Protein AF-A0A9D6U3W2-F1 (afdb_monomer_lite)

Radius of gyration: 11.08 Å; chains: 1; bounding box: 29×22×29 Å

Structure (mmCIF, N/CA/C/O backbone):
data_AF-A0A9D6U3W2-F1
#
_entry.id   AF-A0A9D6U3W2-F1
#
loop_
_atom_site.group_PDB
_atom_site.id
_atom_site.type_symbol
_atom_site.label_atom_id
_atom_site.label_alt_id
_atom_site.label_comp_id
_atom_site.label_asym_id
_atom_site.label_entity_id
_atom_site.label_seq_id
_atom_site.pdbx_PDB_ins_code
_atom_site.Cartn_x
_atom_site.Cartn_y
_atom_site.Cartn_z
_atom_site.occupancy
_atom_site.B_iso_or_equiv
_atom_site.auth_seq_id
_atom_site.auth_comp_id
_atom_site.auth_asym_id
_atom_site.auth_atom_id
_atom_site.pdbx_PDB_model_num
ATOM 1 N N . MET A 1 1 ? -12.548 13.271 -1.945 1.00 55.53 1 MET A N 1
ATOM 2 C CA . MET A 1 1 ? -12.272 11.959 -1.327 1.00 55.53 1 MET A CA 1
ATOM 3 C C . MET A 1 1 ? -10.823 12.017 -0.900 1.00 55.53 1 MET A C 1
ATOM 5 O O . MET A 1 1 ? -10.019 12.433 -1.721 1.00 55.53 1 MET A O 1
ATOM 9 N N . SER A 1 2 ? -10.522 11.777 0.374 1.00 83.88 2 SER A N 1
ATOM 10 C CA . SER A 1 2 ? -9.156 11.920 0.885 1.00 83.88 2 SER A CA 1
ATOM 11 C C . SER A 1 2 ? -8.373 10.654 0.555 1.00 83.88 2 SER A C 1
ATOM 13 O O . SER A 1 2 ? -8.725 9.577 1.036 1.00 83.88 2 SER A O 1
ATOM 15 N N . ASP A 1 3 ? -7.368 10.774 -0.305 1.00 88.62 3 ASP A N 1
ATOM 16 C CA . ASP A 1 3 ? -6.363 9.730 -0.484 1.00 88.62 3 ASP A CA 1
ATOM 17 C C . ASP A 1 3 ? -5.349 9.817 0.662 1.00 88.62 3 ASP A C 1
ATOM 19 O O . ASP A 1 3 ? -5.148 10.882 1.252 1.00 88.62 3 ASP A O 1
ATOM 23 N N . VAL A 1 4 ? -4.735 8.688 0.998 1.00 90.25 4 VAL A N 1
ATOM 24 C CA . VAL A 1 4 ? -3.750 8.565 2.076 1.00 90.25 4 VAL A CA 1
ATOM 25 C C . VAL A 1 4 ? -2.432 8.064 1.516 1.00 90.25 4 VAL A C 1
ATOM 27 O O . VAL A 1 4 ? -2.415 7.325 0.529 1.00 90.25 4 VAL A O 1
ATOM 30 N N . HIS A 1 5 ? -1.330 8.452 2.151 1.00 91.12 5 HIS A N 1
ATOM 31 C CA . HIS A 1 5 ? 0.022 8.139 1.698 1.00 91.12 5 HIS A CA 1
ATOM 32 C C . HIS A 1 5 ? 0.756 7.352 2.777 1.00 91.12 5 HIS A C 1
ATOM 34 O O . HIS A 1 5 ? 1.105 7.897 3.818 1.00 91.12 5 HIS A O 1
ATOM 40 N N . ILE A 1 6 ? 1.023 6.075 2.516 1.00 90.00 6 ILE A N 1
ATOM 41 C CA . ILE A 1 6 ? 1.656 5.186 3.489 1.00 90.00 6 ILE A CA 1
ATOM 42 C C . ILE A 1 6 ? 3.020 4.771 2.968 1.00 90.00 6 ILE A C 1
ATOM 44 O O . ILE A 1 6 ? 3.159 4.201 1.883 1.00 90.00 6 ILE A O 1
ATOM 48 N N . LYS A 1 7 ? 4.048 5.014 3.777 1.00 91.06 7 LYS A N 1
ATOM 49 C CA . LYS A 1 7 ? 5.415 4.604 3.470 1.00 91.06 7 LYS A CA 1
ATOM 50 C C . LYS A 1 7 ? 5.659 3.169 3.915 1.00 91.06 7 LYS A C 1
ATOM 52 O O . LYS A 1 7 ? 5.269 2.771 5.008 1.00 91.06 7 LYS A O 1
ATOM 57 N N . GLY A 1 8 ? 6.349 2.381 3.103 1.00 91.44 8 GLY A N 1
ATOM 58 C CA . GLY A 1 8 ? 6.635 0.985 3.411 1.00 91.44 8 GLY A CA 1
ATOM 59 C C . GLY A 1 8 ? 7.507 0.316 2.365 1.00 91.44 8 GLY A C 1
ATOM 60 O O . GLY A 1 8 ? 8.290 0.972 1.686 1.00 91.44 8 GLY A O 1
ATOM 61 N N . ARG A 1 9 ? 7.411 -1.006 2.265 1.00 91.62 9 ARG A N 1
ATOM 62 C CA . ARG A 1 9 ? 8.155 -1.818 1.298 1.00 91.62 9 ARG A CA 1
ATOM 63 C C . ARG A 1 9 ? 7.206 -2.725 0.545 1.00 91.62 9 ARG A C 1
ATOM 65 O O . ARG A 1 9 ? 6.285 -3.280 1.140 1.00 91.62 9 ARG A O 1
ATOM 72 N N . ILE A 1 10 ? 7.464 -2.933 -0.738 1.00 90.19 10 ILE A N 1
ATOM 73 C CA . ILE A 1 10 ? 6.759 -3.968 -1.487 1.00 90.19 10 ILE A CA 1
ATOM 74 C C . ILE A 1 10 ? 7.511 -5.281 -1.316 1.00 90.19 10 ILE A C 1
ATOM 76 O O . ILE A 1 10 ? 8.671 -5.403 -1.692 1.00 90.19 10 ILE A O 1
ATOM 80 N N . VAL A 1 11 ? 6.841 -6.258 -0.715 1.00 89.50 11 VAL A N 1
ATOM 81 C CA . VAL A 1 11 ? 7.362 -7.613 -0.511 1.00 89.50 11 VAL A CA 1
ATOM 82 C C . VAL A 1 11 ? 7.182 -8.449 -1.774 1.00 89.50 11 VAL A C 1
ATOM 84 O O . VAL A 1 11 ? 8.007 -9.307 -2.079 1.00 89.50 11 VAL A O 1
ATOM 87 N N . ARG A 1 12 ? 6.102 -8.201 -2.521 1.00 84.44 12 ARG A N 1
ATOM 88 C CA . ARG A 1 12 ? 5.831 -8.861 -3.796 1.00 84.44 12 ARG A CA 1
ATOM 89 C C . ARG A 1 12 ? 5.082 -7.923 -4.729 1.00 84.44 12 ARG A C 1
ATOM 91 O O . ARG A 1 12 ? 3.985 -7.480 -4.396 1.00 84.44 12 ARG A O 1
ATOM 98 N N . ASP A 1 13 ? 5.677 -7.688 -5.891 1.00 83.25 13 ASP A N 1
ATOM 99 C CA . ASP A 1 13 ? 5.070 -6.977 -7.011 1.00 83.25 13 ASP A CA 1
ATOM 100 C C . ASP A 1 13 ? 5.428 -7.695 -8.314 1.00 83.25 13 ASP A C 1
ATOM 102 O O . ASP A 1 13 ? 6.522 -7.515 -8.846 1.00 83.25 13 ASP A O 1
ATOM 106 N N . ARG A 1 14 ? 4.545 -8.571 -8.806 1.00 82.19 14 ARG A N 1
ATOM 107 C CA . ARG A 1 14 ? 4.697 -9.149 -10.149 1.00 82.19 14 ARG A CA 1
ATOM 108 C C . ARG A 1 14 ? 3.787 -8.383 -11.095 1.00 82.19 14 ARG A C 1
ATOM 110 O O . ARG A 1 14 ? 2.643 -8.109 -10.748 1.00 82.19 14 ARG A O 1
ATOM 117 N N . ALA A 1 15 ? 4.275 -8.068 -12.292 1.00 75.50 15 ALA A N 1
ATOM 118 C CA . 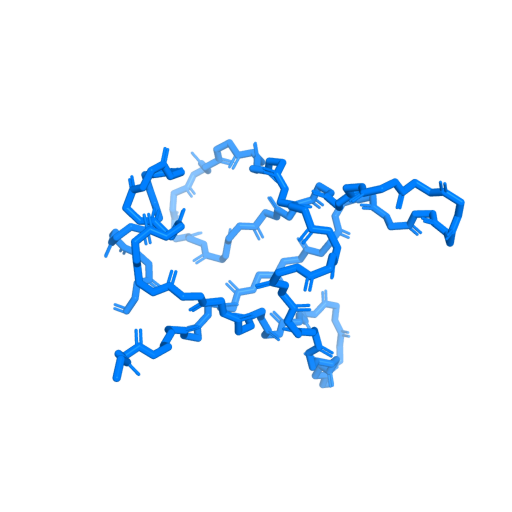ALA A 1 15 ? 3.508 -7.312 -13.287 1.00 75.50 15 ALA A CA 1
ATOM 119 C C . ALA A 1 15 ? 2.181 -7.996 -13.674 1.00 75.50 15 ALA A C 1
ATOM 121 O O . ALA A 1 15 ? 1.216 -7.320 -14.011 1.00 75.50 15 ALA A O 1
ATOM 122 N N . GLU A 1 16 ? 2.134 -9.326 -13.585 1.00 80.88 16 GLU A N 1
ATOM 123 C CA . GLU A 1 16 ? 0.959 -10.152 -13.881 1.00 80.88 16 GLU A CA 1
ATOM 124 C C . GLU A 1 16 ? -0.007 -10.284 -12.688 1.00 80.88 16 GLU A C 1
ATOM 126 O O . GLU A 1 16 ? -1.157 -10.686 -12.868 1.00 80.88 16 GLU A O 1
ATOM 131 N N . ASP A 1 17 ? 0.436 -9.951 -11.468 1.00 82.88 17 ASP A N 1
ATOM 132 C CA . ASP A 1 17 ? -0.387 -10.078 -10.266 1.00 82.88 17 ASP A CA 1
ATOM 133 C C . ASP A 1 17 ? -1.365 -8.881 -10.184 1.00 82.88 17 ASP A C 1
ATOM 135 O O . ASP A 1 17 ? -0.978 -7.713 -10.268 1.00 82.88 17 ASP A O 1
ATOM 139 N N . MET A 1 18 ? -2.654 -9.161 -9.954 1.00 88.44 18 MET A N 1
ATOM 140 C CA . MET A 1 18 ? -3.685 -8.126 -9.723 1.00 88.44 18 MET A CA 1
ATOM 141 C C . MET A 1 18 ? -3.511 -7.391 -8.382 1.00 88.44 18 MET A C 1
ATOM 143 O O . MET A 1 18 ? -4.153 -6.367 -8.131 1.00 88.44 18 MET A O 1
ATOM 147 N N . PHE A 1 19 ? -2.647 -7.910 -7.511 1.00 89.94 19 PHE A N 1
ATOM 148 C CA . PHE A 1 19 ? -2.423 -7.420 -6.161 1.00 89.94 19 PHE A CA 1
ATOM 149 C C . PHE A 1 19 ? -0.931 -7.304 -5.871 1.00 89.94 19 PHE A C 1
ATOM 151 O O . PHE A 1 19 ? -0.131 -8.104 -6.355 1.00 89.94 19 PHE A O 1
ATOM 158 N N . ILE A 1 20 ? -0.574 -6.357 -5.010 1.00 90.94 20 ILE A N 1
ATOM 159 C CA . ILE A 1 20 ? 0.756 -6.264 -4.418 1.00 90.94 20 ILE A CA 1
ATOM 160 C C . ILE A 1 20 ? 0.700 -6.676 -2.950 1.00 90.94 20 ILE A C 1
ATOM 162 O O . ILE A 1 20 ? -0.299 -6.455 -2.260 1.00 90.94 20 ILE A O 1
ATOM 166 N N . ILE A 1 21 ? 1.802 -7.231 -2.453 1.00 92.19 21 ILE A N 1
ATOM 167 C CA . ILE A 1 21 ? 1.998 -7.445 -1.020 1.00 92.19 21 ILE A CA 1
ATOM 168 C C . ILE A 1 21 ? 2.847 -6.296 -0.495 1.00 92.19 21 ILE A C 1
ATOM 170 O O . ILE A 1 21 ? 4.050 -6.228 -0.754 1.00 92.19 21 ILE A O 1
ATOM 174 N N . PHE A 1 22 ? 2.219 -5.392 0.242 1.00 91.31 22 PHE A N 1
A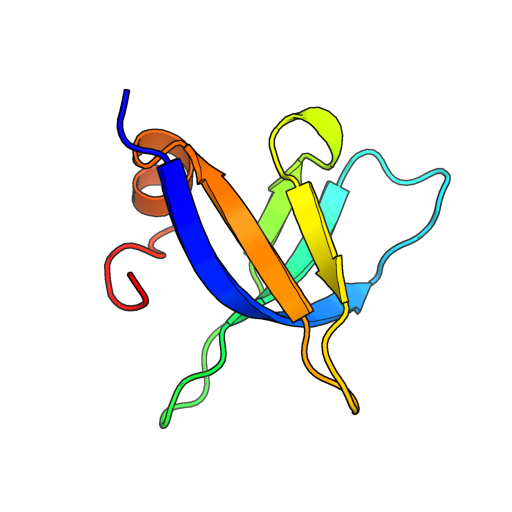TOM 175 C CA . PHE A 1 22 ? 2.858 -4.223 0.827 1.00 91.31 22 PHE A CA 1
ATOM 176 C C . PHE A 1 22 ? 3.077 -4.436 2.323 1.00 91.31 22 PHE A C 1
ATOM 178 O O . PHE A 1 22 ? 2.241 -5.004 3.018 1.00 91.31 22 PHE A O 1
ATOM 185 N N . LYS A 1 23 ? 4.215 -3.989 2.840 1.00 91.31 23 LYS A N 1
ATOM 186 C CA . LYS A 1 23 ? 4.512 -3.977 4.268 1.00 91.31 23 LYS A CA 1
ATOM 187 C C . LYS A 1 23 ? 4.695 -2.527 4.716 1.00 91.31 23 LYS A C 1
ATOM 189 O O . LYS A 1 23 ? 5.693 -1.921 4.316 1.00 91.31 23 LYS A O 1
ATOM 194 N N . PRO A 1 24 ? 3.780 -1.977 5.530 1.00 90.56 24 PRO A N 1
ATOM 195 C CA . PRO A 1 24 ? 3.912 -0.624 6.056 1.00 90.56 24 PRO A CA 1
ATOM 196 C C . PRO A 1 24 ? 5.195 -0.475 6.874 1.00 90.56 24 PRO A C 1
ATOM 198 O O . PRO A 1 24 ? 5.659 -1.419 7.524 1.00 90.56 24 PRO A O 1
ATOM 201 N N . LYS A 1 25 ? 5.781 0.721 6.851 1.00 88.56 25 LYS A N 1
ATOM 202 C CA . LYS A 1 25 ? 6.879 1.072 7.746 1.00 88.56 25 LYS A CA 1
ATOM 203 C C . LYS A 1 25 ? 6.287 1.344 9.127 1.00 88.56 25 LYS A C 1
ATOM 205 O O . LYS A 1 25 ? 5.558 2.309 9.304 1.00 88.56 25 LYS A O 1
ATOM 210 N N . SER A 1 26 ? 6.643 0.516 10.100 1.00 82.06 26 SER A N 1
ATOM 211 C CA . SER A 1 26 ? 6.171 0.630 11.479 1.00 82.06 26 SER A CA 1
ATOM 212 C C . SER A 1 26 ? 7.323 0.403 12.462 1.00 82.06 26 SER A C 1
ATOM 214 O O . SER A 1 26 ? 8.223 -0.386 12.150 1.00 82.06 26 SER A O 1
ATOM 216 N N . PRO A 1 27 ? 7.335 1.080 13.630 1.00 75.44 27 PRO A N 1
ATOM 217 C CA . PRO A 1 27 ? 8.276 0.778 14.709 1.00 75.44 27 PRO A CA 1
ATOM 218 C C . PRO A 1 27 ? 8.056 -0.619 15.311 1.00 75.44 27 PRO A C 1
ATOM 220 O O . PRO A 1 27 ? 8.964 -1.157 15.941 1.00 75.44 27 PRO A O 1
ATOM 223 N N . VAL A 1 28 ? 6.880 -1.219 15.100 1.00 78.56 28 VAL A N 1
ATOM 224 C CA . VAL A 1 28 ? 6.547 -2.580 15.536 1.00 78.56 28 VAL A CA 1
ATOM 225 C C . VAL A 1 28 ? 6.403 -3.530 14.339 1.00 78.56 28 VAL A C 1
ATOM 227 O O . VAL A 1 28 ? 6.126 -3.087 13.222 1.00 78.56 28 VAL A O 1
ATOM 230 N N . PRO A 1 29 ? 6.601 -4.850 14.516 1.00 76.06 29 PRO A N 1
ATOM 231 C CA . PRO A 1 29 ? 6.385 -5.816 13.446 1.00 76.06 29 PRO A CA 1
ATOM 232 C C . PRO A 1 29 ? 4.911 -5.856 13.039 1.00 76.06 29 PRO A C 1
ATOM 234 O O . PRO A 1 29 ? 4.058 -6.285 13.809 1.00 76.06 29 PRO A O 1
ATOM 237 N N . VAL A 1 30 ? 4.626 -5.438 11.809 1.00 82.69 30 VAL A N 1
ATOM 238 C CA . VAL A 1 30 ? 3.272 -5.441 11.242 1.00 82.69 30 VAL A CA 1
ATOM 239 C C . VAL A 1 30 ? 3.136 -6.505 10.156 1.00 82.69 30 VAL A C 1
ATOM 241 O O . VAL A 1 30 ? 4.124 -6.797 9.458 1.00 82.69 30 VAL A O 1
ATOM 244 N N . PRO A 1 31 ? 1.942 -7.102 9.999 1.00 85.56 31 PRO A N 1
ATOM 245 C CA . PRO A 1 31 ? 1.677 -8.011 8.899 1.00 85.56 31 PRO A CA 1
ATOM 246 C C . PRO A 1 31 ? 1.750 -7.274 7.560 1.00 85.56 31 PRO A C 1
ATOM 248 O O . PRO A 1 31 ? 1.550 -6.063 7.461 1.00 85.56 31 PRO A O 1
ATOM 251 N N . SER A 1 32 ? 2.059 -8.023 6.508 1.00 91.25 32 SER A N 1
ATOM 252 C CA . SER A 1 32 ? 1.934 -7.510 5.151 1.00 91.25 32 SER A CA 1
ATOM 253 C C . SER A 1 32 ? 0.470 -7.493 4.727 1.00 91.25 32 SER A C 1
ATOM 255 O O . SER A 1 32 ? -0.292 -8.403 5.047 1.00 91.25 32 SER A O 1
ATOM 257 N N . VAL A 1 33 ? 0.100 -6.474 3.965 1.00 91.06 33 VAL A N 1
ATOM 258 C CA . VAL A 1 33 ? -1.245 -6.261 3.445 1.00 91.06 33 VAL A CA 1
ATOM 259 C C . VAL A 1 33 ? -1.286 -6.543 1.950 1.00 91.06 33 VAL A C 1
ATOM 261 O O . VAL A 1 33 ? -0.362 -6.220 1.203 1.00 91.06 33 VAL A O 1
ATOM 264 N N . CYS A 1 34 ? -2.378 -7.163 1.517 1.00 91.69 34 CYS A N 1
ATOM 265 C CA . CYS A 1 34 ? -2.666 -7.402 0.111 1.00 91.69 34 CYS A CA 1
ATOM 266 C C . CYS A 1 34 ? -3.485 -6.228 -0.433 1.00 91.69 34 CYS A C 1
ATOM 268 O O . CYS A 1 34 ? -4.621 -6.007 0.009 1.00 91.69 34 CYS A O 1
ATOM 270 N N . LEU A 1 35 ? -2.899 -5.478 -1.367 1.00 90.81 35 LEU A N 1
ATOM 271 C CA . LEU A 1 35 ? -3.491 -4.279 -1.953 1.00 90.81 35 LEU A CA 1
ATOM 272 C C . LEU A 1 35 ? -3.739 -4.478 -3.454 1.00 90.81 35 LEU A C 1
ATOM 274 O O . LEU A 1 35 ? -2.839 -4.943 -4.153 1.00 90.81 35 LEU A O 1
ATOM 278 N N . PRO A 1 36 ? -4.927 -4.133 -3.975 1.00 91.06 36 PRO A N 1
ATOM 279 C CA . PRO A 1 36 ? -5.216 -4.224 -5.403 1.00 91.06 36 PRO A CA 1
ATOM 280 C C . PRO A 1 36 ? -4.401 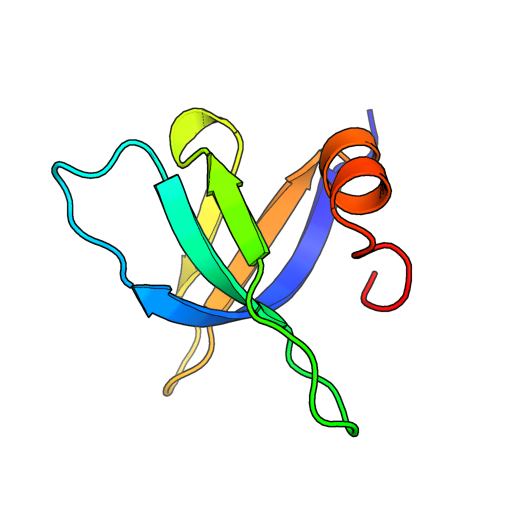-3.193 -6.185 1.00 91.06 36 PRO A C 1
ATOM 282 O O . PRO A 1 36 ? -4.476 -1.997 -5.906 1.00 91.06 36 PRO A O 1
ATOM 285 N N . ARG A 1 37 ? -3.657 -3.648 -7.200 1.00 88.19 37 ARG A N 1
ATOM 286 C CA . ARG A 1 37 ? -2.742 -2.803 -7.984 1.00 88.19 37 ARG A CA 1
ATOM 287 C C . ARG A 1 37 ? -3.459 -1.641 -8.675 1.00 88.19 37 ARG A C 1
ATOM 289 O O . ARG A 1 37 ? -2.894 -0.566 -8.809 1.00 88.19 37 ARG A O 1
ATOM 296 N N . SER A 1 38 ? -4.702 -1.850 -9.100 1.00 88.12 38 SER A N 1
ATOM 297 C CA . SER A 1 38 ? -5.500 -0.844 -9.807 1.00 88.12 38 SER A CA 1
ATOM 298 C C . SER A 1 38 ? -6.012 0.289 -8.918 1.00 88.12 38 SER A C 1
ATOM 300 O O . SER A 1 38 ? -6.386 1.332 -9.443 1.00 88.12 38 SER A O 1
ATOM 302 N N . ALA A 1 39 ? -6.078 0.088 -7.597 1.00 85.50 39 ALA A N 1
ATOM 303 C CA . ALA A 1 39 ? -6.621 1.077 -6.662 1.00 85.50 39 ALA A C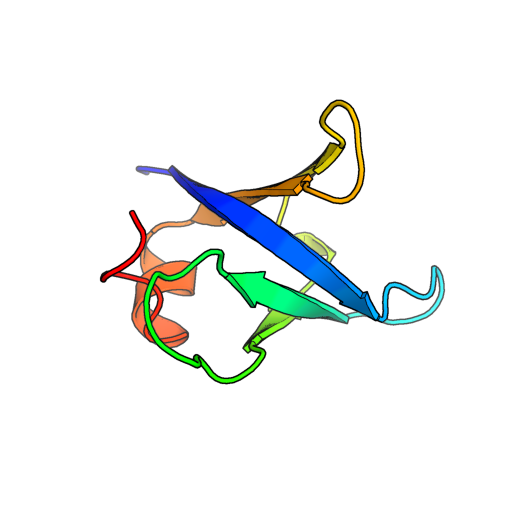A 1
ATOM 304 C C . ALA A 1 39 ? -5.531 1.833 -5.893 1.00 85.50 39 ALA A C 1
ATOM 306 O O . ALA A 1 39 ? -5.843 2.617 -4.999 1.00 85.50 39 ALA A O 1
ATOM 307 N N . ILE A 1 40 ? -4.264 1.566 -6.204 1.00 88.19 40 ILE A N 1
ATOM 308 C CA . ILE A 1 40 ? -3.124 2.151 -5.513 1.00 88.19 40 ILE A CA 1
ATOM 309 C C . ILE A 1 40 ? -2.151 2.752 -6.520 1.00 88.19 40 ILE A C 1
ATOM 311 O O . ILE A 1 40 ? -1.933 2.210 -7.603 1.00 88.19 40 ILE A O 1
ATOM 315 N N . ALA A 1 41 ? -1.513 3.846 -6.135 1.00 88.69 41 ALA A N 1
ATOM 316 C CA . ALA A 1 41 ? -0.362 4.385 -6.840 1.00 88.69 41 ALA A CA 1
ATOM 317 C C . ALA A 1 41 ? 0.887 4.158 -5.992 1.00 88.69 41 ALA A C 1
ATOM 319 O O . ALA A 1 41 ? 0.880 4.403 -4.788 1.00 88.69 41 ALA A O 1
ATOM 320 N N . VAL A 1 42 ? 1.966 3.687 -6.608 1.00 88.38 42 VAL A N 1
ATOM 321 C CA . VAL A 1 42 ? 3.237 3.444 -5.921 1.00 88.38 42 VAL A CA 1
ATOM 322 C C . VAL A 1 42 ? 4.251 4.465 -6.407 1.00 88.38 42 VAL A C 1
ATOM 324 O O . VAL A 1 42 ? 4.535 4.540 -7.600 1.00 88.38 42 VAL A O 1
ATOM 327 N N . VAL A 1 43 ? 4.824 5.218 -5.473 1.00 88.56 43 VAL A N 1
ATOM 328 C CA . VAL A 1 43 ? 5.948 6.119 -5.724 1.00 88.56 43 VAL A CA 1
ATOM 329 C C . VAL A 1 43 ? 7.192 5.501 -5.103 1.00 88.56 43 VAL A C 1
ATOM 331 O O . VAL A 1 43 ? 7.263 5.297 -3.891 1.00 88.56 43 VAL A O 1
ATOM 334 N N . GLN A 1 44 ? 8.165 5.162 -5.943 1.00 83.12 44 GLN A N 1
ATOM 335 C CA . GLN A 1 44 ? 9.440 4.619 -5.491 1.00 83.12 44 GLN A CA 1
ATOM 336 C C . GLN A 1 44 ? 10.294 5.762 -4.934 1.00 83.12 44 GLN A C 1
ATOM 338 O O . GLN A 1 44 ? 10.485 6.776 -5.604 1.00 83.12 44 GLN A O 1
ATOM 343 N N . GLU A 1 45 ? 10.766 5.625 -3.696 1.00 78.94 45 GLU A N 1
ATOM 344 C CA . GLU A 1 45 ? 11.673 6.601 -3.096 1.00 78.94 45 GLU A CA 1
ATOM 345 C C . GLU A 1 45 ? 13.129 6.140 -3.214 1.00 78.94 45 GLU A C 1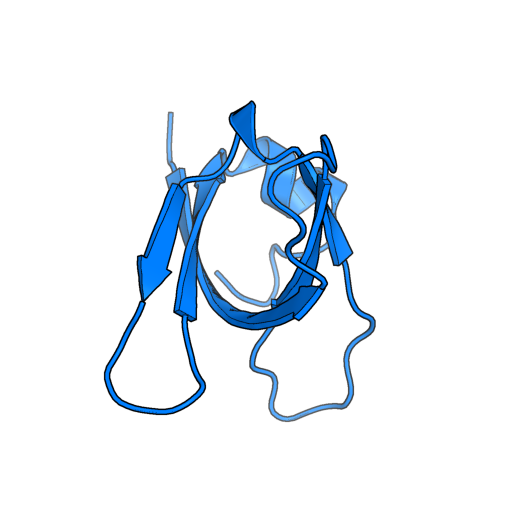
ATOM 347 O O . GLU A 1 45 ? 13.419 5.021 -3.636 1.00 78.94 45 GLU A O 1
ATOM 352 N N . ALA A 1 46 ? 14.070 7.003 -2.827 1.00 75.56 46 ALA A N 1
ATOM 353 C CA . ALA A 1 46 ? 15.471 6.616 -2.738 1.00 75.56 46 ALA A CA 1
ATOM 354 C C . ALA A 1 46 ? 15.663 5.489 -1.698 1.00 75.56 46 ALA A C 1
ATOM 356 O O . ALA A 1 46 ? 15.284 5.627 -0.531 1.00 75.56 46 ALA A O 1
ATOM 357 N N . GLY A 1 47 ? 16.289 4.388 -2.121 1.00 78.75 47 GLY A N 1
ATOM 358 C CA . GLY A 1 47 ? 16.526 3.197 -1.298 1.00 78.75 47 GLY A CA 1
ATOM 359 C C . GLY A 1 47 ? 15.440 2.125 -1.458 1.00 78.75 47 GLY A C 1
ATOM 360 O O . GLY A 1 47 ? 14.829 2.004 -2.511 1.00 78.75 47 GLY A O 1
ATOM 361 N N . ASP A 1 48 ? 15.210 1.330 -0.408 1.00 81.38 48 ASP A N 1
ATOM 362 C CA . ASP A 1 48 ? 14.289 0.174 -0.445 1.00 81.38 48 ASP A CA 1
ATOM 363 C C . ASP A 1 48 ? 12.822 0.513 -0.122 1.00 81.38 48 ASP A C 1
ATOM 365 O O . ASP A 1 48 ? 11.984 -0.386 -0.018 1.00 81.38 48 ASP A O 1
ATOM 369 N N . PHE A 1 49 ? 12.504 1.781 0.143 1.00 87.00 49 PHE A N 1
ATOM 370 C CA . PHE A 1 49 ? 11.167 2.189 0.575 1.00 87.00 49 PHE A CA 1
ATOM 371 C C . PHE A 1 49 ? 10.351 2.769 -0.581 1.00 87.00 49 PHE A C 1
ATOM 373 O O . PHE A 1 49 ? 10.872 3.429 -1.475 1.00 87.00 49 PHE A O 1
ATOM 380 N N . VAL A 1 50 ? 9.043 2.543 -0.526 1.00 91.12 50 VAL A N 1
ATOM 381 C CA . VAL A 1 50 ? 8.056 3.131 -1.430 1.00 91.12 50 VAL A CA 1
ATOM 382 C C . VAL A 1 50 ? 6.984 3.844 -0.623 1.00 91.12 50 VAL A C 1
ATOM 384 O O . VAL A 1 50 ? 6.700 3.462 0.515 1.00 91.12 50 VAL A O 1
ATOM 387 N N . THR A 1 51 ? 6.351 4.829 -1.239 1.00 91.19 51 THR A N 1
ATOM 388 C CA . THR A 1 51 ? 5.147 5.468 -0.717 1.00 91.19 51 THR A CA 1
ATOM 389 C C . THR A 1 51 ? 3.962 5.030 -1.565 1.00 91.19 51 THR A C 1
ATOM 391 O O . THR A 1 51 ? 3.930 5.247 -2.776 1.00 91.19 51 THR A O 1
ATOM 394 N N . VAL A 1 52 ? 3.004 4.354 -0.932 1.00 91.38 52 VAL A N 1
ATOM 395 C CA . VAL A 1 52 ? 1.773 3.890 -1.569 1.00 91.38 52 VAL A CA 1
ATOM 396 C C . VAL A 1 52 ? 0.673 4.894 -1.278 1.00 91.38 52 VAL A C 1
ATOM 398 O O . VAL A 1 52 ? 0.401 5.210 -0.124 1.00 91.38 52 VAL A O 1
ATOM 401 N N . THR A 1 53 ? 0.040 5.381 -2.336 1.00 91.94 53 THR A N 1
ATOM 402 C CA . THR A 1 53 ? -1.137 6.241 -2.266 1.00 91.94 53 THR A CA 1
ATOM 403 C C . THR A 1 53 ? -2.375 5.405 -2.539 1.00 91.94 53 THR A C 1
ATOM 405 O O . THR A 1 53 ? -2.401 4.666 -3.525 1.00 91.94 53 THR A O 1
ATOM 408 N N . MET A 1 54 ? -3.383 5.495 -1.678 1.00 91.50 54 MET A N 1
ATOM 409 C CA . MET A 1 54 ? -4.638 4.757 -1.834 1.00 91.50 54 MET A CA 1
ATOM 410 C C . MET A 1 54 ? -5.820 5.518 -1.217 1.00 91.50 54 MET A C 1
ATOM 412 O O . MET A 1 54 ? -5.594 6.394 -0.384 1.00 91.50 54 MET A O 1
ATOM 416 N N . PRO A 1 55 ? -7.075 5.184 -1.561 1.00 92.19 55 PRO A N 1
ATOM 417 C CA . PRO A 1 55 ? -8.241 5.803 -0.934 1.00 92.19 55 PRO A CA 1
ATOM 418 C C . PRO A 1 55 ? -8.308 5.511 0.573 1.00 92.19 55 PRO A C 1
ATOM 420 O O . PRO A 1 55 ? -8.094 4.366 0.974 1.00 92.19 55 PRO A O 1
ATOM 423 N N . LEU A 1 56 ? -8.703 6.494 1.397 1.00 89.25 56 LEU A N 1
ATOM 424 C CA . LEU A 1 56 ? -8.852 6.325 2.857 1.00 89.25 56 LEU A CA 1
ATOM 425 C C . LEU A 1 56 ? -9.694 5.096 3.234 1.00 89.25 56 LEU A C 1
ATOM 427 O O . LEU A 1 56 ? -9.270 4.296 4.055 1.00 89.25 56 LEU A O 1
ATOM 431 N N . LYS A 1 57 ? -10.833 4.888 2.561 1.00 89.88 57 LYS A N 1
ATOM 432 C CA . LYS A 1 57 ? -11.702 3.723 2.803 1.00 89.88 57 LYS A CA 1
ATOM 433 C C . LYS A 1 57 ? -10.975 2.390 2.624 1.00 89.88 57 LYS A C 1
ATOM 435 O O . LYS A 1 57 ? -11.197 1.463 3.388 1.00 89.88 57 LYS A O 1
ATOM 440 N N . LEU A 1 58 ? -10.106 2.295 1.615 1.00 89.06 58 LEU A N 1
ATOM 441 C CA . LEU A 1 58 ? -9.328 1.083 1.372 1.00 89.06 58 LEU A CA 1
ATOM 442 C C . LEU A 1 58 ? -8.272 0.887 2.466 1.00 89.06 58 LEU A C 1
ATOM 444 O O . LEU A 1 58 ? -7.995 -0.245 2.845 1.00 89.06 58 LEU A O 1
ATOM 448 N N . ALA A 1 59 ? -7.689 1.973 2.978 1.00 87.81 59 ALA A N 1
ATOM 449 C CA . ALA A 1 59 ? -6.762 1.899 4.100 1.00 87.81 59 ALA A CA 1
ATOM 450 C C . ALA A 1 59 ? -7.466 1.413 5.379 1.00 87.81 59 ALA A C 1
ATOM 452 O O . ALA A 1 59 ? -6.962 0.490 6.014 1.00 87.81 59 ALA A O 1
ATOM 453 N N . GLU A 1 60 ? -8.648 1.943 5.697 1.00 89.00 60 GLU A N 1
ATOM 454 C CA . GLU A 1 60 ? -9.474 1.511 6.838 1.00 89.00 60 GLU A CA 1
ATOM 455 C C . GLU A 1 60 ? -9.870 0.026 6.721 1.00 89.00 60 GLU A C 1
ATOM 457 O O . GLU A 1 60 ? -9.637 -0.771 7.626 1.00 89.00 60 GLU A O 1
ATOM 462 N N . GLU A 1 61 ? -10.354 -0.408 5.550 1.00 89.31 61 GLU A N 1
ATOM 463 C CA . GLU A 1 61 ? -10.684 -1.821 5.285 1.00 89.31 61 GLU A CA 1
ATOM 464 C C . GLU A 1 61 ? -9.491 -2.774 5.468 1.00 89.31 61 GLU A C 1
ATOM 466 O O . GLU A 1 61 ? -9.666 -3.967 5.733 1.00 89.31 61 GLU A O 1
ATOM 471 N N . LYS A 1 62 ? -8.266 -2.268 5.287 1.00 86.06 62 LYS A N 1
ATOM 472 C CA . LYS A 1 62 ? -7.022 -3.029 5.449 1.00 86.06 62 LYS A CA 1
ATOM 473 C C . LYS A 1 62 ? -6.382 -2.850 6.827 1.00 86.06 62 LYS A C 1
ATOM 475 O O . LYS A 1 62 ? -5.324 -3.439 7.047 1.00 86.06 62 LYS A O 1
ATOM 480 N N . GLY A 1 63 ? -6.998 -2.082 7.730 1.00 83.81 63 GLY A N 1
ATOM 481 C CA . GLY A 1 63 ? -6.452 -1.776 9.054 1.00 83.81 63 GLY A CA 1
ATOM 482 C C . GLY A 1 63 ? -5.159 -0.963 8.984 1.00 83.81 63 GLY A C 1
ATOM 483 O O . GLY A 1 63 ? -4.238 -1.175 9.769 1.00 83.81 63 GLY A O 1
ATOM 484 N N . LEU A 1 64 ? -5.043 -0.091 7.981 1.00 84.00 64 LEU A N 1
ATOM 485 C CA . LEU A 1 64 ? -3.880 0.764 7.760 1.00 84.00 64 LEU A CA 1
ATOM 486 C C . LEU A 1 64 ? -4.043 2.176 8.336 1.00 84.00 64 LEU A C 1
ATOM 488 O O . LEU A 1 64 ? -3.135 2.992 8.198 1.00 84.00 64 LEU A O 1
ATOM 492 N N . GLU A 1 65 ? -5.176 2.461 8.976 1.00 77.44 65 GLU A N 1
ATOM 493 C CA . GLU A 1 65 ? -5.491 3.766 9.567 1.00 77.44 65 GLU A CA 1
ATOM 494 C C . GLU A 1 65 ? -4.461 4.254 10.593 1.00 77.44 65 GLU A C 1
ATOM 496 O O . GLU 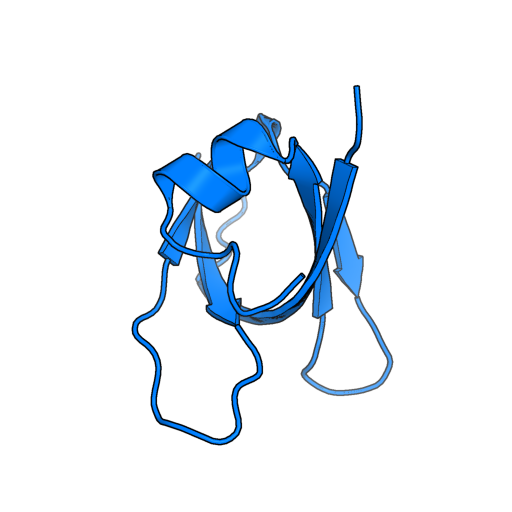A 1 65 ? -4.226 5.452 10.711 1.00 77.44 65 GLU A O 1
ATOM 501 N N . GLU A 1 66 ? -3.777 3.329 11.267 1.00 75.56 66 GLU A N 1
ATOM 502 C CA . GLU A 1 66 ? -2.720 3.629 12.238 1.00 75.56 66 GLU A CA 1
ATOM 503 C C . GLU A 1 66 ? -1.396 4.097 11.595 1.00 75.56 66 GLU A C 1
ATOM 505 O O . GLU A 1 66 ? -0.468 4.480 12.309 1.00 75.56 66 GLU A O 1
ATOM 510 N N . TYR A 1 67 ? -1.281 4.053 10.259 1.00 71.06 67 TYR A N 1
ATOM 511 C CA . TYR A 1 67 ? -0.070 4.409 9.496 1.00 71.06 67 TYR A CA 1
ATOM 512 C C . TYR A 1 67 ? -0.260 5.617 8.566 1.00 71.06 67 TYR A C 1
ATOM 514 O O . TYR A 1 67 ? 0.610 5.859 7.722 1.00 71.06 67 TYR A O 1
ATOM 522 N N . ILE A 1 68 ? -1.397 6.314 8.681 1.00 71.38 68 ILE A N 1
ATOM 523 C CA . ILE A 1 68 ? -1.744 7.523 7.916 1.00 71.38 68 ILE A CA 1
ATOM 524 C C . ILE A 1 68 ? -1.135 8.763 8.575 1.00 71.38 68 ILE A C 1
ATOM 526 O O . ILE A 1 68 ? -1.217 8.880 9.817 1.00 71.38 68 ILE A O 1
#

Sequence (68 aa):
MSDVHIKGRIVRDRAEDMFIIFKPKSPVPVPSVCLPRSAIAVVQEAGDFVTVTMPLKLAEEKGLEEYI

Secondary structure (DSSP, 8-state):
--EEEEEEEEEE--TT-SEEEEEE--SS----EEEEGGG-EEEEPSSS-EEEEEEHHHHHHTT-GGG-

Foldseek 3Di:
DDKDKFKFAFPDDDVPDQWTFTDTDDPDDDHTFTGGPVQWDWADDPDRMIIIIGHPVVCVVRVNPVRD

pLDDT: mean 85.81, std 6.67, range [55.53, 92.19]